Protein AF-T1AEP7-F1 (afdb_monomer)

Sequence (72 aa):
MTWDHPRGYDPLTACSETWRARSGVCITWERRSLQDFESFPVSELATRYDLIVIDHPHVGQVTREGCLAPLG

Organism: NCBI:txid410659

Foldseek 3Di:
DWEPDCVTPVVVVVVQVVCCVVPVDHDDDDYDHPVCQQPDQVLVVLVPDPDHDHDPPNVVVCVVVVSDDDPD

Radius of gyration: 13.02 Å; Cα contacts (8 Å, |Δi|>4): 64; chains: 1; bounding box: 25×32×29 Å

Nearest PDB structures (foldseek):
  7ffw-assembly1_A  TM=6.995E-01  e=3.734E-01  Salmonella enterica
  7bg0-assembly2_D  TM=7.080E-01  e=5.678E-01  Escherichia coli K-12
  6les-assembly2_Y  TM=6.815E-01  e=1.065E+00  Escherichia coli K-12

pLDDT: mean 85.94, std 10.11, range [61.0, 97.81]

Secondary structure (DSSP, 8-state):
-EESSHHHHHHHHHHHHHHHHHH-------EE-HHHHHHS-HHHHHTT-S-----TTTHHHHHHHT-S----

Structure (mmCIF, N/CA/C/O backbone):
data_AF-T1AEP7-F1
#
_entry.id   AF-T1AEP7-F1
#
loop_
_atom_site.group_PDB
_atom_site.id
_atom_site.type_symbol
_atom_site.label_atom_id
_atom_site.label_alt_id
_atom_site.label_comp_id
_atom_site.label_asym_id
_atom_site.label_entity_id
_atom_site.label_seq_id
_atom_site.pdbx_PDB_ins_code
_atom_site.Cartn_x
_atom_site.Cartn_y
_atom_site.Cartn_z
_atom_site.occupancy
_atom_site.B_iso_or_equiv
_atom_site.auth_seq_id
_atom_site.auth_comp_id
_atom_site.auth_asym_id
_atom_site.auth_atom_id
_atom_site.pdbx_PDB_model_num
ATOM 1 N N . MET A 1 1 ? -3.076 1.428 -3.504 1.00 90.12 1 MET A N 1
ATOM 2 C CA . MET A 1 1 ? -2.415 2.749 -3.396 1.00 90.12 1 MET A CA 1
ATOM 3 C C . MET A 1 1 ? -1.106 2.607 -2.622 1.00 90.12 1 MET A C 1
ATOM 5 O O . MET A 1 1 ? -1.072 1.828 -1.675 1.00 90.12 1 MET A O 1
ATOM 9 N N . THR A 1 2 ? -0.045 3.305 -3.044 1.00 92.06 2 THR A N 1
ATOM 10 C CA . THR A 1 2 ? 1.262 3.392 -2.357 1.00 92.06 2 THR A CA 1
ATOM 11 C C . THR A 1 2 ? 1.878 4.794 -2.517 1.00 92.06 2 THR A C 1
ATOM 13 O O . THR A 1 2 ? 1.367 5.609 -3.291 1.00 92.06 2 THR A O 1
ATOM 16 N N . TRP A 1 3 ? 2.975 5.089 -1.817 1.00 88.50 3 TRP A N 1
ATOM 17 C CA . TRP A 1 3 ? 3.705 6.350 -1.983 1.00 88.50 3 TRP A CA 1
ATOM 18 C C . TRP A 1 3 ? 4.649 6.308 -3.202 1.00 88.50 3 TRP A C 1
ATOM 20 O O . TRP A 1 3 ? 5.211 5.268 -3.554 1.00 88.50 3 TRP A O 1
ATOM 30 N N . ASP A 1 4 ? 4.848 7.454 -3.854 1.00 91.25 4 ASP A N 1
ATOM 31 C CA . ASP A 1 4 ? 5.642 7.602 -5.079 1.00 91.25 4 ASP A CA 1
ATOM 32 C C . ASP A 1 4 ? 7.145 7.691 -4.780 1.00 91.25 4 ASP A C 1
ATOM 34 O O . ASP A 1 4 ? 7.771 8.748 -4.829 1.00 91.25 4 ASP A O 1
ATOM 38 N N . HIS A 1 5 ? 7.733 6.560 -4.400 1.00 91.69 5 HIS A N 1
ATOM 39 C CA . HIS A 1 5 ? 9.177 6.413 -4.252 1.00 91.69 5 HIS A CA 1
ATOM 40 C C . HIS A 1 5 ? 9.560 4.954 -4.547 1.00 91.69 5 HIS A C 1
ATOM 42 O O . HIS A 1 5 ? 8.836 4.049 -4.123 1.00 91.69 5 HIS A O 1
ATOM 48 N N . PRO A 1 6 ? 10.722 4.688 -5.173 1.00 91.50 6 PRO A N 1
ATOM 49 C CA . PRO A 1 6 ? 11.156 3.341 -5.572 1.00 91.50 6 PRO A CA 1
ATOM 50 C C . PRO A 1 6 ? 11.016 2.276 -4.471 1.00 91.50 6 PRO A C 1
ATOM 52 O O . PRO A 1 6 ? 10.383 1.244 -4.659 1.00 91.50 6 PRO A O 1
ATOM 55 N N . ARG A 1 7 ? 11.485 2.585 -3.251 1.00 89.69 7 ARG A N 1
ATOM 56 C CA . ARG A 1 7 ? 11.309 1.721 -2.061 1.00 89.69 7 ARG A CA 1
ATOM 57 C C . ARG A 1 7 ? 9.861 1.320 -1.742 1.00 89.69 7 ARG A C 1
ATOM 59 O O . ARG A 1 7 ? 9.669 0.266 -1.150 1.00 89.69 7 ARG A O 1
ATOM 66 N N . GLY A 1 8 ? 8.881 2.158 -2.071 1.00 87.50 8 GLY A N 1
ATOM 67 C CA . GLY A 1 8 ? 7.464 1.894 -1.819 1.00 87.50 8 GLY A CA 1
ATOM 68 C C . GLY A 1 8 ? 6.767 1.164 -2.967 1.00 87.50 8 GLY A C 1
ATOM 69 O O . GLY A 1 8 ? 5.860 0.381 -2.714 1.00 87.50 8 GLY A O 1
ATOM 70 N N . TYR A 1 9 ? 7.176 1.390 -4.219 1.00 92.19 9 TYR A N 1
ATOM 71 C CA . TYR A 1 9 ? 6.463 0.884 -5.399 1.00 92.19 9 TYR A CA 1
ATOM 72 C C . TYR A 1 9 ? 7.135 -0.319 -6.083 1.00 92.19 9 TYR A C 1
ATOM 74 O O . TYR A 1 9 ? 6.436 -1.231 -6.537 1.00 92.19 9 TYR A O 1
ATOM 82 N N . ASP A 1 10 ? 8.468 -0.366 -6.148 1.00 94.81 10 ASP A N 1
ATOM 83 C CA . ASP A 1 10 ? 9.181 -1.406 -6.906 1.00 94.81 10 ASP A CA 1
ATOM 84 C C . ASP A 1 10 ? 8.928 -2.818 -6.347 1.00 94.81 10 ASP A C 1
ATOM 86 O O . ASP A 1 10 ? 8.591 -3.713 -7.131 1.00 9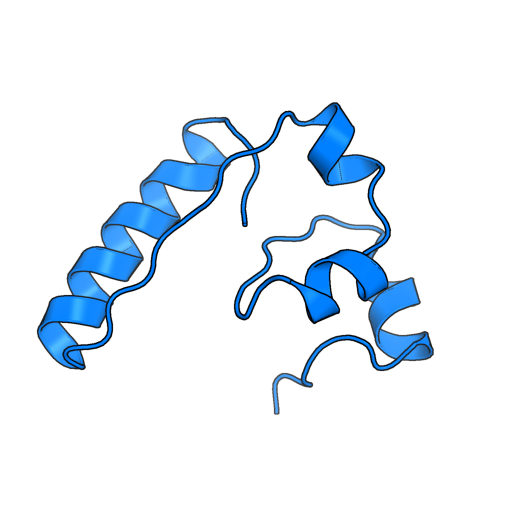4.81 10 ASP A O 1
ATOM 90 N N . PRO A 1 11 ? 8.980 -3.050 -5.014 1.00 94.88 11 PRO A N 1
ATOM 91 C CA . PRO A 1 11 ? 8.686 -4.371 -4.461 1.00 94.88 11 PRO A CA 1
ATOM 92 C C . PRO A 1 11 ? 7.239 -4.803 -4.724 1.00 94.88 11 PRO A C 1
ATOM 94 O O . PRO A 1 11 ? 6.979 -5.974 -4.995 1.00 94.88 11 PRO A O 1
ATOM 97 N N . LEU A 1 12 ? 6.290 -3.861 -4.682 1.00 95.50 12 LEU A N 1
ATOM 98 C CA . LEU A 1 12 ? 4.874 -4.145 -4.923 1.00 95.50 12 LEU A CA 1
ATOM 99 C C . LEU A 1 12 ? 4.630 -4.581 -6.364 1.00 95.50 12 LEU A C 1
ATOM 101 O O . LEU A 1 12 ? 3.871 -5.522 -6.596 1.00 95.50 12 LEU A O 1
ATOM 105 N N . THR A 1 13 ? 5.297 -3.936 -7.320 1.00 95.31 13 THR A N 1
ATOM 106 C CA . THR A 1 13 ? 5.206 -4.286 -8.742 1.00 95.31 13 THR A CA 1
ATOM 107 C C . THR A 1 13 ? 5.730 -5.695 -8.989 1.00 95.31 13 THR A C 1
ATOM 109 O O . THR A 1 13 ? 4.998 -6.527 -9.525 1.00 95.31 13 THR A O 1
ATOM 112 N N . ALA A 1 14 ? 6.932 -6.011 -8.495 1.00 96.12 14 ALA A N 1
ATOM 113 C CA . ALA A 1 14 ? 7.524 -7.343 -8.638 1.00 96.12 14 ALA A CA 1
ATOM 114 C C . ALA A 1 14 ? 6.654 -8.450 -8.001 1.00 96.12 14 ALA A C 1
ATOM 116 O O . ALA A 1 14 ? 6.418 -9.511 -8.592 1.00 96.12 14 ALA A O 1
ATOM 117 N N . CYS A 1 15 ? 6.111 -8.193 -6.806 1.00 96.19 15 CYS A N 1
ATOM 118 C CA . CYS A 1 15 ? 5.178 -9.107 -6.145 1.00 96.19 15 CYS A CA 1
ATOM 119 C C . CYS A 1 15 ? 3.876 -9.278 -6.939 1.00 96.19 15 CYS A C 1
ATOM 121 O O . CYS A 1 15 ? 3.364 -10.392 -7.042 1.00 96.19 15 CYS A O 1
ATOM 123 N N . SER A 1 16 ? 3.353 -8.201 -7.526 1.00 96.88 16 SER A N 1
ATOM 124 C CA . SER A 1 16 ? 2.104 -8.221 -8.296 1.00 96.88 16 SER A CA 1
ATOM 125 C C . SER A 1 16 ? 2.239 -9.013 -9.592 1.00 96.88 16 SER A C 1
ATOM 127 O O . SER A 1 16 ? 1.329 -9.758 -9.946 1.00 96.88 16 SER A O 1
ATOM 129 N N . GLU A 1 17 ? 3.381 -8.922 -10.274 1.00 96.56 17 GLU A N 1
ATOM 130 C CA . GLU A 1 17 ? 3.681 -9.747 -11.451 1.00 96.56 17 GLU A CA 1
ATOM 131 C C . GLU A 1 17 ? 3.714 -11.235 -11.095 1.00 96.56 17 GLU A C 1
ATOM 133 O O . GLU A 1 17 ? 3.067 -12.060 -11.748 1.00 96.56 17 GLU A O 1
ATOM 138 N N . THR A 1 18 ? 4.398 -11.570 -9.999 1.00 97.56 18 THR A N 1
ATOM 139 C CA . THR A 1 18 ? 4.453 -12.941 -9.480 1.00 97.56 18 THR A CA 1
ATOM 140 C C . THR A 1 18 ? 3.059 -13.445 -9.098 1.00 97.56 18 THR A C 1
ATOM 142 O O . THR A 1 18 ? 2.685 -14.577 -9.417 1.00 97.56 18 THR A O 1
ATOM 145 N N . TRP A 1 19 ? 2.261 -12.611 -8.428 1.00 97.25 19 TRP A N 1
ATOM 146 C CA . TRP A 1 19 ? 0.898 -12.949 -8.031 1.00 97.25 19 TRP A CA 1
ATOM 147 C C . TRP A 1 19 ? -0.012 -13.166 -9.237 1.00 97.25 19 TRP A C 1
ATOM 149 O O . TRP A 1 19 ? 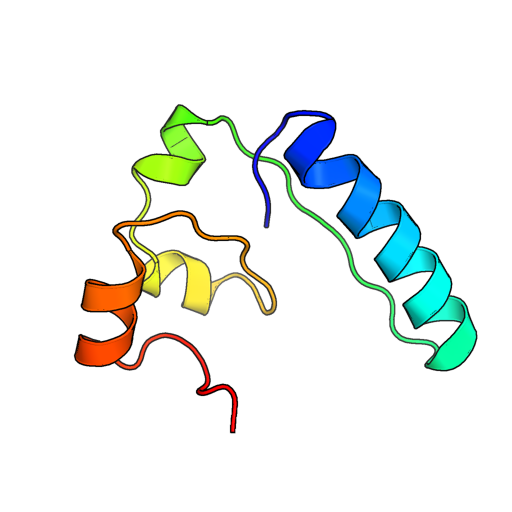-0.754 -14.150 -9.274 1.00 97.25 19 TRP A O 1
ATOM 159 N N . ARG A 1 20 ? 0.097 -12.311 -10.257 1.00 97.50 20 ARG A N 1
ATOM 160 C CA . ARG A 1 20 ? -0.639 -12.444 -11.515 1.00 97.50 20 ARG A CA 1
ATOM 161 C C . ARG A 1 20 ? -0.319 -13.756 -12.216 1.00 97.50 20 ARG A C 1
ATOM 163 O O . ARG A 1 20 ? -1.241 -14.436 -12.650 1.00 97.50 20 ARG A O 1
ATOM 170 N N . ALA A 1 21 ? 0.953 -14.142 -12.291 1.00 97.62 21 ALA A N 1
ATOM 171 C CA . ALA A 1 21 ? 1.346 -15.410 -12.906 1.00 97.62 21 ALA A CA 1
ATOM 172 C C . ALA A 1 21 ? 0.756 -16.630 -12.174 1.00 97.62 21 ALA A C 1
ATOM 174 O O . ALA A 1 21 ? 0.429 -17.632 -12.805 1.00 97.62 21 ALA A O 1
ATOM 175 N N . ARG A 1 22 ? 0.601 -16.547 -10.847 1.00 97.81 22 ARG A N 1
ATOM 176 C CA . ARG A 1 22 ? 0.105 -17.652 -10.010 1.00 97.81 22 ARG A CA 1
ATOM 177 C C . ARG A 1 22 ? -1.417 -17.733 -9.919 1.00 97.81 22 ARG A C 1
ATOM 179 O O . ARG A 1 22 ? -1.950 -18.829 -9.802 1.00 97.81 22 ARG A O 1
ATOM 186 N N . SER A 1 23 ? -2.098 -16.591 -9.906 1.00 97.69 23 SER A N 1
ATOM 187 C CA . SER A 1 23 ? -3.534 -16.496 -9.602 1.00 97.69 23 SER A CA 1
ATOM 188 C C . SER A 1 23 ? -4.385 -15.995 -10.770 1.00 97.69 23 SER A C 1
ATOM 190 O O . SER A 1 23 ? -5.604 -16.110 -10.729 1.00 97.69 23 SER A O 1
ATOM 192 N N . GLY A 1 24 ? -3.768 -15.394 -11.791 1.00 97.00 24 GLY A N 1
ATOM 193 C CA . GLY A 1 24 ? -4.463 -14.657 -12.847 1.00 97.00 24 GLY A CA 1
ATOM 194 C C . GLY A 1 24 ? -4.972 -13.273 -12.423 1.00 97.00 24 GLY A C 1
ATOM 195 O O . GLY A 1 24 ? -5.445 -12.521 -13.274 1.00 97.00 24 GLY A O 1
ATOM 196 N N . VAL A 1 25 ? -4.855 -12.898 -11.144 1.00 97.06 25 VAL A N 1
ATOM 197 C CA . VAL A 1 25 ? -5.339 -11.612 -10.623 1.00 97.06 25 VAL A CA 1
ATOM 198 C C . VAL A 1 25 ? -4.345 -10.500 -10.944 1.00 97.06 25 VAL A C 1
ATOM 200 O O . VAL A 1 25 ? -3.161 -10.590 -10.621 1.00 97.06 25 VAL A O 1
ATOM 203 N N . CYS A 1 26 ? -4.832 -9.427 -11.565 1.00 96.56 26 CYS A N 1
ATOM 204 C CA . CYS A 1 26 ? -4.044 -8.229 -11.829 1.00 96.56 26 CYS A CA 1
ATOM 205 C C . CYS A 1 26 ? -4.187 -7.239 -10.669 1.00 96.56 26 CYS A C 1
ATOM 207 O O . CYS A 1 26 ? -5.306 -6.933 -10.264 1.00 96.56 26 CYS A O 1
ATOM 209 N N . ILE A 1 27 ? -3.066 -6.718 -10.170 1.00 96.38 27 ILE A N 1
ATOM 210 C CA . ILE A 1 27 ? -3.042 -5.656 -9.161 1.00 96.38 27 ILE A CA 1
ATOM 211 C C . ILE A 1 27 ? -2.439 -4.410 -9.803 1.00 96.38 27 ILE A C 1
ATOM 213 O O . ILE A 1 27 ? -1.341 -4.459 -10.359 1.00 96.38 27 ILE A O 1
ATOM 217 N N . THR A 1 28 ? -3.156 -3.292 -9.716 1.00 95.31 28 THR A N 1
ATOM 218 C CA . THR A 1 28 ? -2.709 -1.982 -10.199 1.00 95.31 28 THR A CA 1
ATOM 219 C C . THR A 1 28 ? -2.461 -1.042 -9.031 1.00 95.31 28 THR A C 1
ATOM 221 O O . THR A 1 28 ? -3.258 -0.974 -8.095 1.00 95.31 28 THR A O 1
ATOM 224 N N . TRP A 1 29 ? -1.378 -0.275 -9.103 1.00 94.62 29 TRP A N 1
ATOM 225 C CA . TRP A 1 29 ? -0.938 0.588 -8.013 1.00 94.62 29 TRP A CA 1
ATOM 226 C C . TRP A 1 29 ? -1.011 2.062 -8.412 1.00 94.62 29 TRP A C 1
ATOM 228 O O . TRP A 1 29 ? -0.241 2.528 -9.249 1.00 94.62 29 TRP A O 1
ATOM 238 N N . GLU A 1 30 ? -1.911 2.808 -7.770 1.00 93.56 30 GLU A N 1
ATOM 239 C CA . GLU A 1 30 ? -1.870 4.273 -7.776 1.00 93.56 30 GLU A CA 1
ATOM 240 C C . GLU A 1 30 ? -0.778 4.772 -6.821 1.00 93.56 30 GLU A C 1
ATOM 242 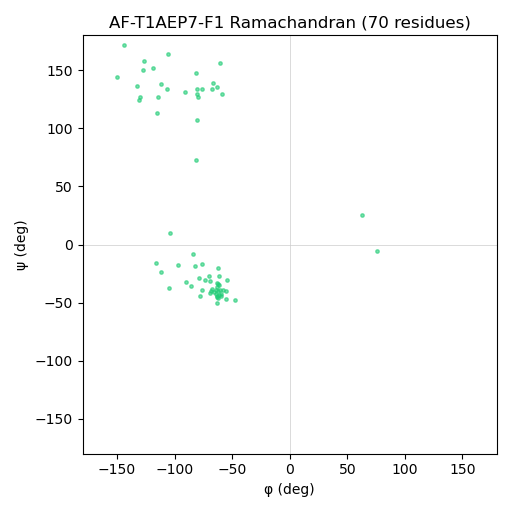O O . GLU A 1 30 ? -0.679 4.292 -5.684 1.00 93.56 30 GLU A O 1
ATOM 247 N N . ARG A 1 31 ? 0.027 5.728 -7.296 1.00 91.88 31 ARG A N 1
ATOM 248 C CA . ARG A 1 31 ? 1.141 6.346 -6.570 1.00 91.88 31 ARG A CA 1
ATOM 249 C C . ARG A 1 31 ? 0.765 7.765 -6.156 1.00 91.88 31 ARG A C 1
ATOM 251 O O . ARG A 1 31 ? 0.249 8.518 -6.978 1.00 91.88 31 ARG A O 1
ATOM 258 N N . ARG A 1 32 ? 1.030 8.128 -4.901 1.00 87.94 32 ARG A N 1
ATOM 259 C CA . ARG A 1 32 ? 0.748 9.466 -4.349 1.00 87.94 32 ARG A CA 1
ATOM 260 C C . ARG A 1 32 ? 1.995 10.076 -3.714 1.00 87.94 32 ARG A C 1
ATOM 262 O O . ARG A 1 32 ? 2.912 9.349 -3.343 1.00 87.94 32 ARG A O 1
ATOM 269 N N . SER A 1 33 ? 2.035 11.400 -3.577 1.00 86.12 33 SER A N 1
ATOM 270 C CA . SER A 1 33 ? 3.135 12.068 -2.870 1.00 86.12 33 SER A CA 1
ATOM 271 C C . SER A 1 33 ? 3.206 11.606 -1.407 1.00 86.12 33 SER A C 1
ATOM 273 O O . SER A 1 33 ? 2.198 11.177 -0.846 1.00 86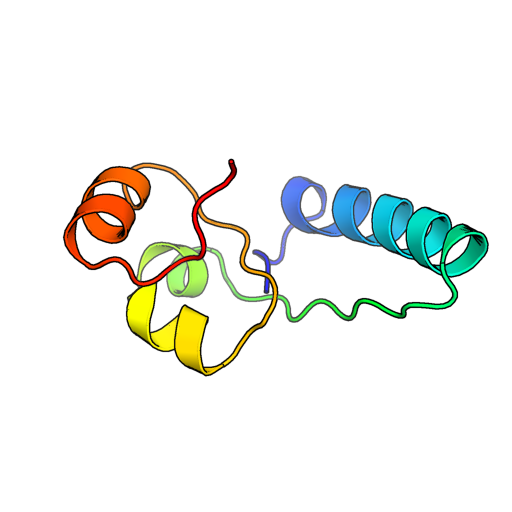.12 33 SER A O 1
ATOM 275 N N . LEU A 1 34 ? 4.377 11.707 -0.768 1.00 80.88 34 LEU A N 1
ATOM 276 C CA . LEU A 1 34 ? 4.519 11.358 0.654 1.00 80.88 34 LEU A CA 1
ATOM 277 C C . LEU A 1 34 ? 3.577 12.194 1.537 1.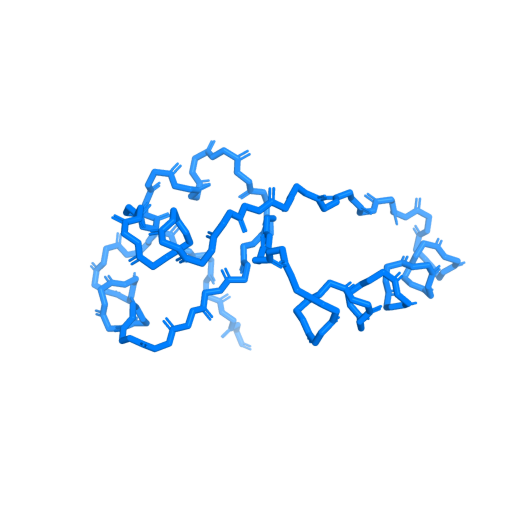00 80.88 34 LEU A C 1
ATOM 279 O O . LEU A 1 34 ? 2.945 11.670 2.446 1.00 80.88 34 LEU A O 1
ATOM 283 N N . GL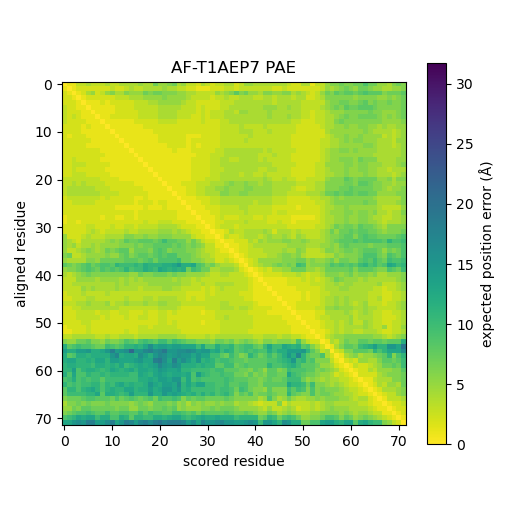N A 1 35 ? 3.418 13.476 1.209 1.00 78.75 35 GLN A N 1
ATOM 284 C CA . GLN A 1 35 ? 2.529 14.375 1.938 1.00 78.75 35 GLN A CA 1
ATOM 285 C C . GLN A 1 35 ? 1.059 13.936 1.840 1.00 78.75 35 GLN A C 1
ATOM 287 O O . GLN A 1 35 ? 0.360 13.892 2.854 1.00 78.75 35 GLN A O 1
ATOM 292 N N . ASP A 1 36 ? 0.601 13.560 0.643 1.00 77.88 36 ASP A N 1
ATOM 293 C CA . ASP A 1 36 ? -0.757 13.037 0.438 1.00 77.88 36 ASP A CA 1
ATOM 294 C C . ASP A 1 36 ? -0.942 11.656 1.075 1.00 77.88 36 ASP A C 1
ATOM 296 O O . ASP A 1 36 ? -2.041 11.309 1.502 1.00 77.88 36 ASP A O 1
ATOM 300 N N . PHE A 1 37 ? 0.123 10.859 1.119 1.00 73.19 37 PHE A N 1
ATOM 301 C CA . PHE A 1 37 ? 0.131 9.532 1.715 1.00 73.19 37 PHE A CA 1
ATOM 302 C C . PHE A 1 37 ? -0.012 9.586 3.243 1.00 73.19 37 PHE A C 1
ATOM 304 O O . PHE A 1 37 ? -0.777 8.813 3.811 1.00 73.19 37 PHE A O 1
ATOM 311 N N . GLU A 1 38 ? 0.676 10.517 3.906 1.00 75.12 38 GLU A N 1
ATOM 312 C CA . GLU A 1 38 ? 0.659 10.654 5.368 1.00 75.12 38 G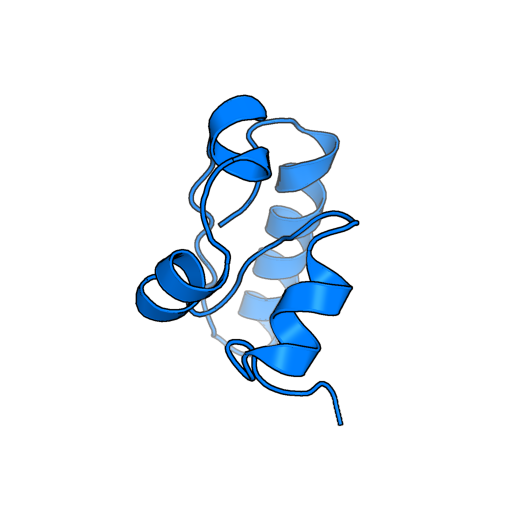LU A CA 1
ATOM 313 C C . GLU A 1 38 ? -0.601 11.354 5.901 1.00 75.12 38 GLU A C 1
ATOM 315 O O . GLU A 1 38 ? -1.020 11.082 7.028 1.00 75.12 38 GLU A O 1
ATOM 320 N N . SER A 1 39 ? -1.203 12.246 5.103 1.00 73.94 39 SER A N 1
ATOM 321 C CA . SER A 1 39 ? -2.252 13.170 5.567 1.00 73.94 39 SER A CA 1
ATOM 322 C C . SER A 1 39 ? -3.687 12.708 5.288 1.00 73.94 39 SER A C 1
ATOM 324 O O . SER A 1 39 ? -4.621 13.247 5.882 1.00 73.94 39 SER A O 1
ATOM 326 N N . PHE A 1 40 ? -3.901 11.753 4.376 1.00 76.44 40 PHE A N 1
ATOM 327 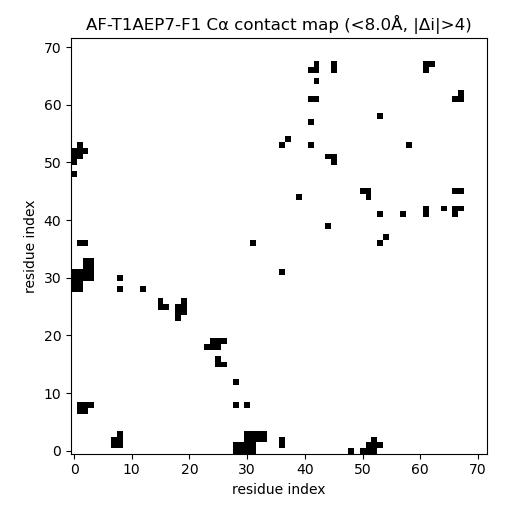C CA . PHE A 1 40 ? -5.254 11.310 4.014 1.00 76.44 40 PHE A CA 1
ATOM 328 C C . PHE A 1 40 ? -5.831 10.307 5.032 1.00 76.44 40 PHE A C 1
ATOM 330 O O . PHE A 1 40 ? -5.155 9.331 5.363 1.00 76.44 40 PHE A O 1
ATOM 337 N N . PRO A 1 41 ? -7.094 10.469 5.483 1.00 83.56 41 PRO A N 1
ATOM 338 C CA . PRO A 1 41 ? -7.733 9.507 6.378 1.00 83.56 41 PRO A CA 1
ATOM 339 C C . PRO A 1 41 ? -7.805 8.105 5.761 1.00 83.56 41 PRO A C 1
ATOM 341 O O . PRO A 1 41 ? -8.301 7.929 4.644 1.00 83.56 41 PRO A O 1
ATOM 344 N N . VAL A 1 42 ? -7.364 7.085 6.506 1.00 83.56 42 VAL A N 1
ATOM 345 C CA . VAL A 1 42 ? -7.363 5.692 6.022 1.00 83.56 42 VAL A CA 1
ATOM 346 C C . VAL A 1 42 ? -8.773 5.196 5.705 1.00 83.56 42 VAL A C 1
ATOM 348 O O . VAL A 1 42 ? -8.956 4.474 4.730 1.00 83.56 42 VAL A O 1
ATOM 351 N N . SER A 1 43 ? -9.779 5.622 6.468 1.00 84.44 43 SER A N 1
ATOM 352 C CA . SER A 1 43 ? -11.180 5.271 6.223 1.00 84.44 43 SER A CA 1
ATOM 353 C C . SER A 1 43 ? -11.684 5.744 4.859 1.00 84.44 43 SER A C 1
ATOM 355 O O . SER A 1 43 ? -12.363 4.991 4.168 1.00 84.44 43 SER A O 1
ATOM 357 N N . GLU A 1 44 ? -11.297 6.937 4.406 1.00 85.50 44 GLU A N 1
ATOM 358 C CA . GLU A 1 44 ? -11.629 7.391 3.053 1.00 85.50 44 GLU A CA 1
ATOM 359 C C . GLU A 1 44 ? -10.896 6.578 1.986 1.00 85.50 44 GLU A C 1
ATOM 361 O O . GLU A 1 44 ? -11.485 6.223 0.965 1.00 85.50 44 GLU A O 1
ATOM 366 N N . LEU A 1 45 ? -9.625 6.247 2.216 1.00 87.81 45 LEU A N 1
ATOM 367 C CA . LEU A 1 45 ? -8.858 5.415 1.292 1.00 87.81 45 LEU A CA 1
ATOM 368 C C . LEU A 1 45 ? -9.476 4.015 1.168 1.00 87.81 45 LEU A C 1
ATOM 370 O O . LEU A 1 45 ? -9.579 3.502 0.056 1.00 87.81 45 LEU A O 1
ATOM 374 N N . ALA A 1 46 ? -9.954 3.437 2.273 1.00 89.38 46 ALA A N 1
ATOM 375 C CA . ALA A 1 46 ? -10.605 2.126 2.312 1.00 89.38 46 ALA A CA 1
ATOM 376 C C . ALA A 1 46 ? -11.883 2.057 1.464 1.00 89.38 46 ALA A C 1
ATOM 378 O O . ALA A 1 46 ? -12.226 1.001 0.946 1.00 89.38 46 ALA A O 1
ATOM 379 N N . THR A 1 47 ? -12.567 3.187 1.261 1.00 89.12 47 THR A N 1
ATOM 380 C CA . THR A 1 47 ? -13.734 3.247 0.362 1.00 89.12 47 THR A CA 1
ATOM 381 C C . THR A 1 47 ? -13.358 3.249 -1.122 1.00 89.12 47 THR A C 1
ATOM 383 O O . THR A 1 47 ? -14.219 3.014 -1.967 1.00 89.12 47 THR A O 1
ATOM 386 N N . ARG A 1 48 ? -12.094 3.545 -1.457 1.00 90.19 48 ARG A N 1
ATOM 387 C CA . ARG A 1 48 ? -11.624 3.758 -2.837 1.00 90.19 48 ARG A CA 1
ATOM 388 C C . ARG A 1 48 ? -10.674 2.678 -3.341 1.00 90.19 48 ARG A C 1
ATOM 390 O O . ARG A 1 48 ? -10.531 2.536 -4.552 1.00 90.19 48 ARG A O 1
ATOM 397 N N . TYR A 1 49 ? -9.999 1.965 -2.443 1.00 92.06 49 TYR A N 1
ATOM 398 C CA . TYR A 1 49 ? -8.953 1.011 -2.795 1.00 92.06 49 TYR A CA 1
ATOM 399 C C . TYR A 1 49 ? -9.131 -0.316 -2.072 1.00 92.06 49 TYR A C 1
ATOM 401 O O . TYR A 1 49 ? -9.299 -0.347 -0.857 1.00 92.06 49 TYR A O 1
ATOM 409 N N . ASP A 1 50 ? -8.944 -1.406 -2.813 1.00 91.88 50 ASP A N 1
ATOM 410 C CA . ASP A 1 50 ? -8.920 -2.761 -2.252 1.00 91.88 50 ASP A CA 1
ATOM 411 C C . ASP A 1 50 ? -7.628 -3.043 -1.469 1.00 91.88 50 ASP A C 1
ATOM 413 O O . ASP A 1 50 ? -7.614 -3.822 -0.519 1.00 91.88 50 ASP A O 1
ATOM 417 N N . LEU A 1 51 ? -6.522 -2.407 -1.878 1.00 92.31 51 LEU A N 1
ATOM 418 C CA . LEU A 1 51 ? -5.201 -2.542 -1.263 1.00 92.31 51 LEU A CA 1
ATOM 419 C C . LEU A 1 51 ? -4.591 -1.170 -0.983 1.00 92.31 51 LEU A C 1
ATOM 421 O O . LEU A 1 51 ? -4.440 -0.331 -1.882 1.00 92.31 51 LEU A O 1
ATOM 425 N N . ILE A 1 52 ? -4.181 -0.964 0.265 1.00 90.25 52 ILE A N 1
ATOM 426 C CA . ILE A 1 52 ? -3.615 0.292 0.754 1.00 90.25 52 ILE A CA 1
ATOM 427 C C . ILE A 1 52 ? -2.331 -0.031 1.507 1.00 90.25 52 ILE A C 1
ATOM 429 O O . ILE A 1 52 ? -2.341 -0.812 2.456 1.00 90.25 52 ILE A O 1
ATOM 433 N N . VAL A 1 53 ? -1.228 0.583 1.090 1.00 88.94 53 VAL A N 1
ATOM 434 C CA . VAL A 1 53 ? -0.028 0.660 1.924 1.00 88.94 53 VAL A CA 1
ATOM 435 C C . VAL A 1 53 ? -0.250 1.796 2.914 1.00 88.94 53 VAL A C 1
ATOM 437 O O . VAL A 1 53 ? -0.639 2.884 2.504 1.00 88.94 53 VAL A O 1
ATOM 440 N N . ILE A 1 54 ? -0.041 1.545 4.202 1.00 85.06 54 ILE A N 1
ATOM 441 C CA . ILE A 1 54 ? -0.105 2.556 5.264 1.00 85.06 54 ILE A CA 1
ATOM 442 C C . ILE A 1 54 ? 1.183 2.498 6.082 1.00 85.06 54 ILE A C 1
ATOM 444 O O . ILE A 1 54 ? 1.776 1.427 6.210 1.00 85.06 54 ILE A O 1
ATOM 448 N N . ASP A 1 55 ? 1.597 3.631 6.642 1.00 76.62 55 ASP A N 1
ATOM 449 C CA . ASP A 1 55 ? 2.686 3.696 7.622 1.00 76.62 55 ASP A CA 1
ATOM 450 C C . ASP A 1 55 ? 2.135 3.940 9.043 1.00 76.62 55 ASP A C 1
ATOM 452 O O . ASP A 1 55 ? 0.972 4.309 9.247 1.00 76.62 55 ASP A O 1
ATOM 456 N N . HIS A 1 56 ? 2.965 3.703 10.051 1.00 61.38 56 HIS A N 1
ATOM 457 C CA . HIS A 1 56 ? 2.693 4.019 11.449 1.00 61.38 56 HIS A CA 1
ATOM 458 C C . HIS A 1 56 ? 2.661 5.554 11.636 1.00 61.38 56 HIS A C 1
ATOM 460 O O . HIS A 1 56 ? 3.566 6.220 11.139 1.00 61.38 56 HIS A O 1
ATOM 466 N N . PRO A 1 57 ? 1.678 6.162 12.343 1.00 68.81 57 PRO A N 1
ATOM 467 C CA . PRO A 1 57 ? 0.878 5.627 13.458 1.00 68.81 57 PRO A CA 1
ATOM 468 C C . PRO A 1 57 ? -0.564 5.207 13.125 1.00 68.81 57 PRO A C 1
ATOM 470 O O . PRO A 1 57 ? -1.341 4.910 14.037 1.00 68.81 57 PRO A O 1
ATOM 473 N N . HIS A 1 58 ? -0.942 5.156 11.846 1.00 66.44 58 HIS A N 1
ATOM 474 C CA . HIS A 1 58 ? -2.344 4.994 11.428 1.00 66.44 58 HIS A CA 1
ATOM 475 C C . HIS A 1 58 ? -2.999 3.675 11.869 1.00 66.44 58 HIS A C 1
ATOM 477 O O . HIS A 1 58 ? -4.219 3.597 12.004 1.00 66.44 58 HIS A O 1
ATOM 483 N N . VAL A 1 59 ? -2.201 2.653 12.190 1.00 66.31 59 VAL A N 1
ATOM 484 C CA . VAL A 1 59 ? -2.669 1.329 12.637 1.00 66.31 59 VAL A CA 1
ATOM 485 C C . VAL A 1 59 ? -3.591 1.409 13.865 1.00 66.31 59 VAL A C 1
ATOM 487 O O . VAL A 1 59 ? -4.611 0.726 13.918 1.00 66.31 59 VAL A O 1
ATOM 490 N N . GLY A 1 60 ? -3.295 2.277 14.840 1.00 67.06 60 GLY A N 1
ATOM 491 C CA .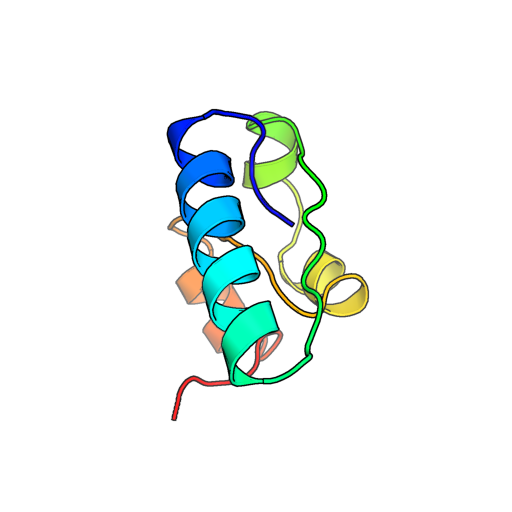 GLY A 1 60 ? -4.123 2.409 16.049 1.00 67.06 60 GLY A CA 1
ATOM 492 C C . GLY A 1 60 ? -5.495 3.052 15.800 1.00 67.06 60 GLY A C 1
ATOM 493 O O . GLY A 1 60 ? -6.454 2.798 16.532 1.00 67.06 60 GLY A O 1
ATOM 494 N N . GLN A 1 61 ? -5.609 3.887 14.766 1.00 67.44 61 GLN A N 1
ATOM 495 C CA . GLN A 1 61 ? -6.881 4.461 14.331 1.00 67.44 61 GLN A CA 1
ATOM 496 C C . GLN A 1 61 ? -7.695 3.436 13.538 1.00 67.44 61 GLN A C 1
ATOM 498 O O . GLN A 1 61 ? -8.869 3.244 13.844 1.00 67.44 61 GLN A O 1
ATOM 503 N N . VAL A 1 62 ? -7.056 2.710 12.616 1.00 72.50 62 VAL A N 1
ATOM 504 C CA . VAL A 1 62 ? -7.704 1.659 11.818 1.00 72.50 62 VAL A CA 1
ATOM 505 C C . VAL A 1 62 ? -8.383 0.611 12.696 1.00 72.50 62 VAL A C 1
ATOM 507 O O . VAL A 1 62 ? -9.544 0.285 12.465 1.00 72.50 62 VAL A O 1
ATOM 510 N N . THR A 1 63 ? -7.698 0.109 13.728 1.00 70.06 63 THR A N 1
ATOM 511 C CA . THR A 1 63 ? -8.265 -0.914 14.623 1.00 70.06 63 THR A CA 1
ATOM 512 C C . THR A 1 63 ? -9.494 -0.410 15.380 1.00 70.06 63 THR A C 1
ATOM 514 O O . THR A 1 63 ? -10.409 -1.183 15.647 1.00 70.06 63 THR A O 1
ATOM 517 N N . ARG A 1 64 ? -9.541 0.886 15.722 1.00 73.38 64 ARG A N 1
ATOM 518 C CA . ARG A 1 64 ? -10.701 1.490 16.398 1.00 73.38 64 ARG A CA 1
ATOM 519 C C . ARG A 1 64 ? -11.865 1.740 15.448 1.00 73.38 64 ARG A C 1
ATOM 521 O O . ARG A 1 64 ? -13.010 1.566 15.846 1.00 73.38 64 ARG A O 1
ATOM 528 N N . GLU A 1 65 ? -11.575 2.171 14.225 1.00 79.19 65 GLU A N 1
ATOM 529 C CA . GLU A 1 65 ? -12.593 2.497 13.222 1.00 79.19 65 GLU A CA 1
ATOM 530 C C . GLU A 1 65 ? -13.114 1.261 12.479 1.00 79.19 65 GLU A C 1
ATOM 532 O O . GLU A 1 65 ? -14.176 1.326 11.868 1.00 79.19 65 GLU A O 1
ATOM 537 N N . GLY A 1 66 ? -12.386 0.138 12.515 1.00 78.44 66 GLY A N 1
ATOM 538 C CA . GLY A 1 66 ? -12.746 -1.076 11.779 1.00 78.44 66 GLY A CA 1
ATOM 539 C C . GLY A 1 66 ? -12.756 -0.867 10.263 1.00 78.44 66 GLY A C 1
ATOM 540 O O . GLY A 1 66 ? -13.485 -1.551 9.550 1.00 78.44 66 GLY A O 1
ATOM 541 N N . CYS A 1 67 ? -11.989 0.109 9.770 1.00 81.88 67 CYS A N 1
ATOM 542 C CA . CYS A 1 67 ? -12.047 0.543 8.377 1.00 81.88 67 CYS A CA 1
ATOM 543 C C . CYS A 1 67 ? -11.194 -0.305 7.421 1.00 81.88 67 CYS A C 1
ATOM 545 O O . CYS A 1 67 ? -11.327 -0.146 6.214 1.00 81.88 67 CYS A O 1
ATOM 547 N N . LEU A 1 68 ? -10.363 -1.222 7.933 1.00 84.19 68 LEU A N 1
ATOM 548 C CA . LEU A 1 68 ? -9.655 -2.230 7.137 1.00 84.19 68 LEU A CA 1
ATOM 549 C C . LEU A 1 68 ? -10.070 -3.641 7.561 1.00 84.19 68 LEU A C 1
ATOM 551 O O . LEU A 1 68 ? -10.413 -3.884 8.720 1.00 84.19 68 LEU A O 1
ATOM 555 N N . ALA A 1 69 ? -9.993 -4.580 6.619 1.00 85.44 69 ALA A N 1
ATOM 556 C CA . ALA A 1 69 ? -10.221 -5.989 6.905 1.00 85.44 69 ALA A CA 1
ATOM 557 C C . ALA A 1 69 ? -9.153 -6.523 7.885 1.00 85.44 69 ALA A C 1
ATOM 559 O O . ALA A 1 69 ? -7.964 -6.242 7.697 1.00 85.44 69 ALA A O 1
ATOM 560 N N . PRO A 1 70 ? -9.538 -7.300 8.914 1.00 82.12 70 PRO A N 1
ATOM 561 C CA . PRO A 1 70 ? -8.577 -7.909 9.822 1.00 82.12 70 PRO A CA 1
ATOM 562 C C . PRO A 1 70 ? -7.734 -8.956 9.087 1.00 82.12 70 PRO A C 1
ATOM 564 O O . PRO A 1 70 ? -8.250 -9.748 8.296 1.00 82.12 70 PRO A O 1
ATOM 567 N N . LEU A 1 71 ? -6.436 -8.982 9.385 1.00 72.75 71 LEU A N 1
ATOM 568 C CA . LEU A 1 71 ? -5.571 -10.102 9.027 1.00 72.75 71 LEU A CA 1
ATOM 569 C C . LEU A 1 71 ? -5.799 -11.187 10.089 1.00 72.75 71 LEU A C 1
ATOM 571 O O . LEU A 1 71 ? -5.462 -10.975 11.253 1.00 72.75 71 LEU A O 1
ATOM 575 N N . GLY A 1 72 ? -6.489 -12.261 9.699 1.00 61.00 72 GLY A N 1
ATOM 576 C CA . GLY A 1 72 ? -6.856 -13.380 10.577 1.00 61.00 72 GLY A CA 1
ATOM 577 C C . GLY A 1 72 ? -5.690 -14.272 10.980 1.00 61.00 72 GLY A C 1
ATOM 578 O O . GLY A 1 72 ? -4.654 -14.258 10.277 1.00 61.00 72 GLY A O 1
#

Mean predicted aligned error: 4.83 Å

Solvent-accessible surface area (backbone atoms only — not comparable to full-atom values): 4513 Å² total; per-residue (Å²): 57,36,39,70,43,67,91,57,42,53,63,52,51,58,51,33,54,55,44,23,77,75,70,70,51,84,72,80,76,53,67,35,53,64,70,60,57,75,68,53,61,63,59,64,48,46,77,74,41,98,53,74,68,80,64,88,74,52,63,70,54,38,71,74,68,60,48,59,83,81,86,129